Protein AF-A0A086J4I7-F1 (afdb_monomer)

pLDDT: mean 78.5, std 13.1, range [47.91, 95.31]

InterPro domains:
  IPR001623 DnaJ domain [PF00226] (4-51)
  IPR001623 DnaJ domain [PR00625] (5-23)
  IPR001623 DnaJ domain [PR00625] (23-38)
  IPR001623 DnaJ domain [PS50076] (3-70)
  IPR001623 DnaJ domain [SM00271] (2-59)
  IPR001623 DnaJ domain [cd06257] (3-54)
  IPR036869 Chaperone J-domain superfamily [G3DSA:1.10.287.110] (1-67)
  IPR036869 Chaperone J-domain superfamily [SSF46565] (3-53)
  IPR052276 Diphthamide biosynthesis and chaperone domain-containing protein [PTHR44240] (3-52)

Organism: Nematocida ausubeli (strain ATCC PRA-371 / ERTm2) (NCBI:txid1913371)

Radius of gyration: 20.78 Å; Cα contacts (8 Å, |Δi|>4): 144; chains: 1; bounding box: 40×38×52 Å

Secondary structure (DSSP, 8-state):
---HHHHTT--TT--HHHHHHHHHHHHHHH-HHHH-S-THHHHHHHHHHHHHHHHSTTS-S----TTSS-S-EEEGGGGGGPBPTTSPBPP-TTSSEEEE-TTT--EEEEE---

Sequence (114 aa):
MECPYVVLGVSKESSQKEIKRAYIQGVKKTHPDMTRHDTDAEFIRIKEAYAKILVTPHIQQTNVDWDSLPYLVVEISNAKDVKCRCGTIYTDTDQIGPVECMTCSHYIEIIPDA

Nearest PDB structures (foldseek):
  3ucs-assembly1_D  TM=8.810E-01  e=1.202E-02  Escherichia coli K-12
  3ucs-assembly1_C  TM=7.473E-01  e=8.688E-03  Escherichia coli K-12
  5vso-assembly1_A  TM=7.921E-01  e=1.369E-02  Saccharomyces cerevisiae S288C
  8gym-assembly1_j1  TM=9.084E-01  e=4.133E-02  Tetrahymena thermophila SB210
  2ej7-assembly1_A  TM=8.503E-01  e=5.359E-02  Homo sapiens

Structure (mmCIF, N/CA/C/O backbone):
data_AF-A0A086J4I7-F1
#
_entry.id   AF-A0A086J4I7-F1
#
loop_
_atom_site.group_PDB
_atom_site.id
_atom_site.type_symbol
_atom_site.label_atom_id
_atom_site.label_alt_id
_atom_site.label_comp_id
_atom_site.label_asym_id
_atom_site.label_entity_id
_atom_site.label_seq_id
_atom_site.pdbx_PDB_ins_code
_atom_site.Cartn_x
_atom_site.Cartn_y
_atom_site.Cartn_z
_atom_site.occupancy
_atom_site.B_iso_or_equiv
_atom_site.auth_seq_id
_atom_site.auth_comp_id
_atom_site.auth_asym_id
_atom_site.auth_atom_id
_atom_site.pdbx_PDB_model_num
ATOM 1 N N . MET A 1 1 ? -4.099 -12.227 -31.678 1.00 54.56 1 MET A N 1
ATOM 2 C CA . MET A 1 1 ? -4.072 -11.731 -30.286 1.00 54.56 1 MET A CA 1
ATOM 3 C C . MET A 1 1 ? -3.545 -12.864 -29.423 1.00 54.56 1 MET A C 1
ATOM 5 O O . MET A 1 1 ? -4.196 -13.896 -29.344 1.00 54.56 1 MET A O 1
ATOM 9 N N . GLU A 1 2 ? -2.328 -12.737 -28.902 1.00 69.56 2 GLU A N 1
ATOM 10 C CA . GLU A 1 2 ? -1.677 -13.793 -28.118 1.00 69.56 2 GLU A CA 1
ATOM 11 C C . GLU A 1 2 ? -2.290 -13.864 -26.710 1.00 69.56 2 GLU A C 1
ATOM 13 O O . GLU A 1 2 ? -2.589 -12.832 -26.105 1.00 69.56 2 GLU A O 1
ATOM 18 N N . CYS A 1 3 ? -2.543 -15.074 -26.202 1.00 78.69 3 CYS A N 1
ATOM 19 C CA . CYS A 1 3 ? -3.111 -15.257 -24.866 1.00 78.69 3 CYS A CA 1
ATOM 20 C C . CYS A 1 3 ? -2.044 -14.929 -23.804 1.00 78.69 3 CYS A C 1
ATOM 22 O O . CYS A 1 3 ? -1.018 -15.604 -23.775 1.00 78.69 3 CYS A O 1
ATOM 24 N N . PRO A 1 4 ? -2.274 -13.978 -22.880 1.00 81.25 4 PRO A N 1
ATOM 25 C CA . PRO A 1 4 ? -1.239 -13.531 -21.942 1.00 81.25 4 PRO A CA 1
ATOM 26 C C . PRO A 1 4 ? -0.801 -14.628 -20.953 1.00 81.25 4 PRO A C 1
ATOM 28 O O . PRO A 1 4 ? 0.348 -14.660 -20.525 1.00 81.25 4 PRO A O 1
ATOM 31 N N . TYR A 1 5 ? -1.683 -15.586 -20.654 1.00 82.50 5 TYR A N 1
ATOM 32 C CA . TYR A 1 5 ? -1.358 -16.784 -19.872 1.00 82.50 5 TYR A CA 1
ATOM 33 C C . TYR A 1 5 ? -0.308 -17.664 -20.566 1.00 82.50 5 TYR A C 1
ATOM 35 O O . TYR A 1 5 ? 0.597 -18.177 -19.916 1.00 82.50 5 TYR A O 1
ATOM 43 N N . VAL A 1 6 ? -0.373 -17.767 -21.898 1.00 84.62 6 VAL A N 1
ATOM 44 C CA . VAL A 1 6 ? 0.595 -18.528 -22.702 1.00 84.62 6 VAL A CA 1
ATOM 45 C C . VAL A 1 6 ? 1.954 -17.826 -22.710 1.00 84.62 6 VAL A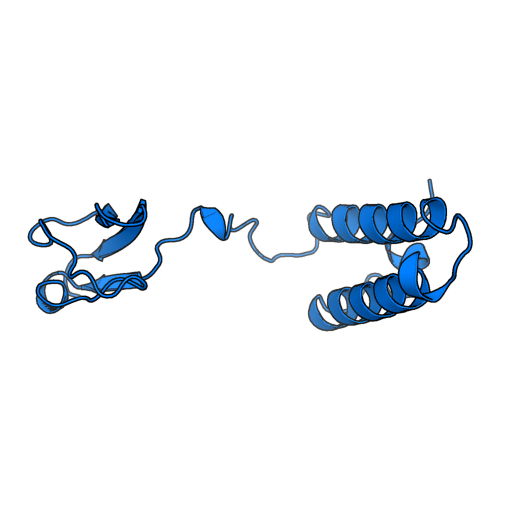 C 1
ATOM 47 O O . VAL A 1 6 ? 2.971 -18.495 -22.568 1.00 84.62 6 VAL A O 1
ATOM 50 N N . VAL A 1 7 ? 1.975 -16.489 -22.772 1.00 84.38 7 VAL A N 1
ATOM 51 C CA . VAL A 1 7 ? 3.213 -15.683 -22.697 1.00 84.38 7 VAL A CA 1
ATOM 52 C C . VAL A 1 7 ? 3.945 -15.888 -21.369 1.00 84.38 7 VAL A C 1
ATOM 54 O O . VAL A 1 7 ? 5.169 -15.955 -21.333 1.00 84.38 7 VAL A O 1
ATOM 57 N N . LEU A 1 8 ? 3.197 -16.018 -20.272 1.00 81.94 8 LEU A N 1
ATOM 58 C CA . LEU A 1 8 ? 3.748 -16.287 -18.942 1.00 81.94 8 LEU A CA 1
ATOM 59 C C . LEU A 1 8 ? 3.987 -17.778 -18.659 1.00 81.94 8 LEU A C 1
ATOM 61 O O . LEU A 1 8 ? 4.539 -18.107 -17.611 1.00 81.94 8 LEU A O 1
ATOM 65 N N . GLY A 1 9 ? 3.584 -18.676 -19.563 1.00 83.50 9 GLY A N 1
ATOM 66 C CA . GLY A 1 9 ? 3.707 -20.124 -19.379 1.00 83.50 9 GLY A CA 1
ATOM 67 C C . GLY A 1 9 ? 2.826 -20.684 -18.257 1.00 83.50 9 GLY A C 1
ATOM 68 O O . GLY A 1 9 ? 3.192 -21.672 -17.626 1.00 83.50 9 GLY A O 1
ATOM 69 N N . VAL A 1 10 ? 1.688 -20.045 -17.981 1.00 84.00 10 VAL A N 1
ATOM 70 C CA . VAL A 1 10 ? 0.750 -20.419 -16.911 1.00 84.00 10 VAL A CA 1
ATOM 71 C C . VAL A 1 10 ? -0.610 -20.819 -17.479 1.00 84.00 10 VAL A C 1
ATOM 73 O O . VAL A 1 10 ? -0.977 -20.436 -18.591 1.00 84.00 10 VAL A O 1
ATOM 76 N N . SER A 1 11 ? -1.380 -21.595 -16.713 1.00 82.00 11 SER A N 1
ATOM 77 C CA . SER A 1 11 ? -2.763 -21.911 -17.079 1.00 82.00 11 SER A CA 1
ATOM 78 C C . SER A 1 11 ? -3.680 -20.727 -16.765 1.00 82.00 11 SER A C 1
ATOM 80 O O . SER A 1 11 ? -3.393 -19.910 -15.890 1.00 82.00 11 SER A O 1
ATOM 82 N N . LYS A 1 12 ? -4.830 -20.656 -17.442 1.00 77.06 12 LYS A N 1
ATOM 83 C CA . LYS A 1 12 ? -5.911 -19.713 -17.095 1.00 77.06 12 LYS A CA 1
ATOM 84 C C . LYS A 1 12 ? -6.488 -19.971 -15.699 1.00 77.06 12 LYS A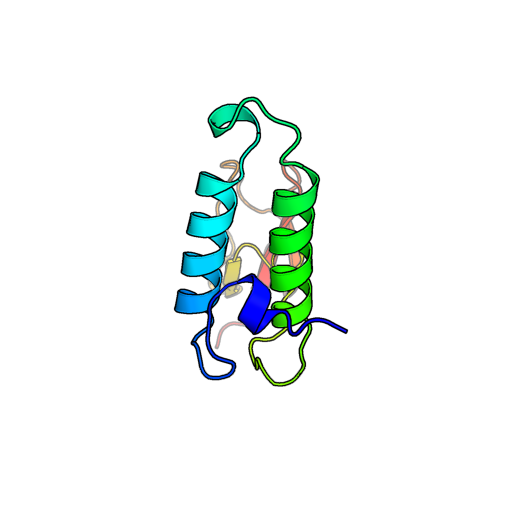 C 1
ATOM 86 O O . LYS A 1 12 ? -7.069 -19.071 -15.110 1.00 77.06 12 LYS A O 1
ATOM 91 N N . GLU A 1 13 ? -6.316 -21.188 -15.192 1.00 76.50 13 GLU A N 1
ATOM 92 C CA . GLU A 1 13 ? -6.760 -21.624 -13.863 1.00 76.50 13 GLU A CA 1
ATOM 93 C C . GLU A 1 13 ? -5.678 -21.435 -12.788 1.00 76.50 13 GLU A C 1
ATOM 95 O O . GLU A 1 13 ? -5.913 -21.723 -11.616 1.00 76.50 13 GLU A O 1
ATOM 100 N N . SER A 1 14 ? -4.478 -20.975 -13.167 1.00 75.81 14 SER A N 1
ATOM 101 C CA . SER A 1 14 ? -3.388 -20.758 -12.219 1.00 75.81 14 SER A CA 1
ATOM 102 C C . SER A 1 14 ? -3.743 -19.666 -11.212 1.00 75.81 14 SER A C 1
ATOM 104 O O . SER A 1 14 ? -4.304 -18.623 -11.547 1.00 75.81 14 SER A O 1
ATOM 106 N N . SER A 1 15 ? -3.368 -19.891 -9.957 1.00 75.31 15 SER A N 1
ATOM 107 C CA . SER A 1 15 ? -3.590 -18.931 -8.880 1.00 75.31 15 SER A CA 1
ATOM 108 C C . SER A 1 15 ? -2.727 -17.677 -9.059 1.00 75.31 15 SER A C 1
ATOM 110 O O . SER A 1 15 ? -1.645 -17.715 -9.650 1.00 75.31 15 SER A O 1
ATOM 112 N N . GLN A 1 16 ? -3.134 -16.550 -8.470 1.00 74.06 16 GLN A N 1
ATOM 113 C CA . GLN A 1 16 ? -2.341 -15.315 -8.536 1.00 74.06 16 GLN A CA 1
ATOM 114 C C . GLN A 1 16 ? -0.905 -15.477 -8.019 1.00 74.06 16 GLN A C 1
ATOM 116 O O . GLN A 1 16 ? 0.026 -14.876 -8.556 1.00 74.06 16 GLN A O 1
ATOM 121 N N . LYS A 1 17 ? -0.706 -16.304 -6.982 1.00 73.69 17 LYS A N 1
ATOM 122 C CA . LYS A 1 17 ? 0.633 -16.623 -6.467 1.00 73.69 17 LYS A CA 1
ATOM 123 C C . LYS A 1 17 ? 1.483 -17.312 -7.533 1.00 73.69 17 LYS A C 1
ATOM 125 O O . LYS A 1 17 ? 2.663 -16.994 -7.648 1.00 73.69 17 LYS A O 1
ATOM 130 N N . GLU A 1 18 ? 0.911 -18.226 -8.308 1.00 76.44 18 GLU A N 1
ATOM 131 C CA . GLU A 1 18 ? 1.612 -18.921 -9.392 1.00 76.44 18 GLU A CA 1
ATOM 132 C C . GLU A 1 18 ? 1.904 -17.986 -10.564 1.00 76.44 18 GLU A C 1
ATOM 134 O O . GLU A 1 18 ? 3.039 -17.948 -11.033 1.00 76.44 18 GLU A O 1
ATOM 139 N N . ILE A 1 19 ? 0.937 -17.150 -10.953 1.00 81.25 19 ILE A N 1
ATOM 140 C CA . ILE A 1 19 ? 1.106 -16.138 -12.006 1.00 81.25 19 ILE A CA 1
ATOM 141 C C . ILE A 1 19 ? 2.228 -15.155 -11.630 1.00 81.25 19 ILE A C 1
ATOM 143 O O . ILE A 1 19 ? 3.128 -14.896 -12.430 1.00 81.25 19 ILE A O 1
ATOM 147 N N . LYS A 1 20 ? 2.246 -14.661 -10.383 1.00 80.12 20 LYS A N 1
ATOM 148 C CA . LYS A 1 20 ? 3.300 -13.766 -9.874 1.00 80.12 20 LYS A CA 1
ATOM 149 C C . LYS A 1 20 ? 4.670 -14.447 -9.843 1.00 80.12 20 LYS A C 1
ATOM 151 O O . LYS A 1 20 ? 5.676 -13.822 -10.173 1.00 80.12 20 LYS A O 1
ATOM 156 N N . ARG A 1 21 ? 4.734 -15.727 -9.460 1.00 80.75 21 ARG A N 1
ATOM 157 C CA . ARG A 1 21 ? 5.990 -16.499 -9.462 1.00 80.75 21 ARG A CA 1
ATOM 158 C C . ARG A 1 21 ? 6.528 -16.691 -10.878 1.00 80.75 21 ARG A C 1
ATOM 160 O O . ARG A 1 21 ? 7.718 -16.464 -11.086 1.00 80.75 21 ARG A O 1
ATOM 167 N N . ALA A 1 22 ? 5.668 -17.047 -11.830 1.00 82.38 22 ALA A N 1
ATOM 168 C CA . ALA A 1 22 ? 6.033 -17.198 -13.235 1.00 82.38 22 ALA A CA 1
ATOM 169 C C . ALA A 1 22 ? 6.533 -15.875 -13.835 1.00 82.38 22 ALA A C 1
ATOM 171 O O . ALA A 1 22 ? 7.587 -15.851 -14.466 1.00 82.38 22 ALA A O 1
ATOM 172 N N . TYR A 1 23 ? 5.862 -14.759 -13.534 1.00 83.00 23 TYR A N 1
ATOM 173 C CA . TYR A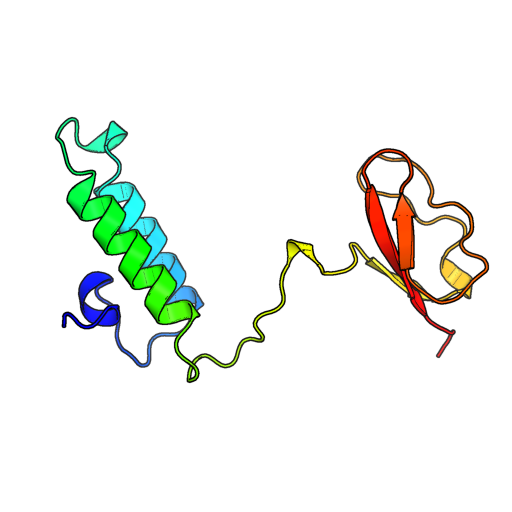 1 23 ? 6.304 -13.419 -13.928 1.00 83.00 23 TYR A CA 1
ATOM 174 C C . TYR A 1 23 ? 7.704 -13.081 -13.394 1.00 83.00 23 TYR A C 1
ATOM 176 O O . TYR A 1 23 ? 8.580 -12.699 -14.165 1.00 83.00 23 TYR A O 1
ATOM 184 N N . ILE A 1 24 ? 7.957 -13.281 -12.094 1.00 80.12 24 ILE A N 1
ATOM 185 C CA . ILE A 1 24 ? 9.271 -13.003 -11.485 1.00 80.12 24 ILE A CA 1
ATOM 186 C C . ILE A 1 24 ? 10.371 -13.861 -12.126 1.00 80.12 24 ILE A C 1
ATOM 188 O O . ILE A 1 24 ? 11.480 -13.379 -12.353 1.00 80.12 24 ILE A O 1
ATOM 192 N N . GLN A 1 25 ? 10.086 -15.133 -12.411 1.00 81.62 25 GLN A N 1
ATOM 193 C CA . GLN A 1 25 ? 11.039 -16.023 -13.074 1.00 81.62 25 GLN A CA 1
ATOM 194 C C . GLN A 1 25 ? 11.287 -15.624 -14.531 1.00 81.62 25 GLN A C 1
ATOM 196 O O . GLN A 1 25 ? 12.434 -15.675 -14.969 1.00 81.62 25 GLN A O 1
ATOM 201 N N . GLY A 1 26 ? 10.247 -15.208 -15.257 1.00 79.25 26 GLY A N 1
ATOM 202 C CA . GLY A 1 26 ? 10.348 -14.698 -16.622 1.00 79.25 26 GLY A CA 1
ATOM 203 C C . GLY A 1 26 ? 11.210 -13.442 -16.682 1.00 79.25 26 GLY A C 1
ATOM 204 O O . GLY A 1 26 ? 12.225 -13.436 -17.367 1.00 79.25 26 GLY A O 1
ATOM 205 N N . VAL A 1 27 ? 10.893 -12.443 -15.854 1.00 77.88 27 VAL A N 1
ATOM 206 C CA . VAL A 1 27 ? 11.659 -11.192 -15.748 1.00 77.88 27 VAL A CA 1
ATOM 207 C C . VAL A 1 27 ? 13.123 -11.448 -15.425 1.00 77.88 27 VAL A C 1
ATOM 209 O O . VAL A 1 27 ? 13.988 -10.876 -16.072 1.00 77.88 27 VAL A O 1
ATOM 212 N N . LYS A 1 28 ? 13.425 -12.323 -14.460 1.00 74.75 28 LYS A N 1
ATOM 213 C CA . LYS A 1 28 ? 14.819 -12.654 -14.128 1.00 74.75 28 LYS A CA 1
ATOM 214 C C . LYS A 1 28 ? 15.561 -13.277 -15.309 1.00 74.75 28 LYS A C 1
ATOM 216 O O . LYS A 1 28 ? 16.740 -13.020 -15.474 1.00 74.75 28 LYS A O 1
ATOM 221 N N . LYS A 1 29 ? 14.898 -14.091 -16.129 1.00 72.38 29 LYS A N 1
ATOM 222 C CA . LYS A 1 29 ? 15.528 -14.730 -17.293 1.00 72.38 29 LYS A CA 1
ATOM 223 C C . LYS A 1 29 ? 15.718 -13.774 -18.468 1.00 72.38 29 LYS A C 1
ATOM 225 O O . LYS A 1 29 ? 16.661 -13.958 -19.224 1.00 72.38 29 LYS A O 1
ATOM 230 N N . THR A 1 30 ? 14.842 -12.784 -18.614 1.00 69.00 30 THR A N 1
ATOM 231 C CA . THR A 1 30 ? 14.850 -11.840 -19.742 1.00 69.00 30 THR A CA 1
ATOM 232 C C . THR A 1 30 ? 15.425 -10.469 -19.389 1.00 69.00 30 THR A C 1
ATOM 234 O O . THR A 1 30 ? 15.393 -9.569 -20.227 1.00 69.00 30 THR A O 1
ATOM 237 N N . HIS A 1 31 ? 15.895 -10.266 -18.153 1.00 65.56 31 HIS A N 1
ATOM 238 C CA . HIS A 1 31 ? 16.417 -8.976 -17.716 1.00 65.56 31 HIS A CA 1
ATOM 239 C C . HIS A 1 31 ? 17.679 -8.632 -18.523 1.00 65.56 31 HIS A C 1
ATOM 241 O O . HIS A 1 31 ? 18.608 -9.444 -18.535 1.00 65.56 31 HIS A O 1
ATOM 247 N N . PRO A 1 32 ? 17.759 -7.439 -19.141 1.00 63.03 32 PRO A N 1
ATOM 248 C CA . PRO A 1 32 ? 18.856 -7.081 -20.046 1.00 63.03 32 PRO A CA 1
ATOM 249 C C . PRO A 1 32 ? 20.240 -7.132 -19.371 1.00 63.03 32 PRO A C 1
ATOM 251 O O . PRO A 1 32 ? 21.236 -7.459 -20.014 1.00 63.03 32 PRO A O 1
ATOM 254 N N . ASP A 1 33 ? 20.298 -6.915 -18.052 1.00 65.56 33 ASP A N 1
ATOM 255 C CA . ASP A 1 33 ? 21.523 -7.047 -17.239 1.00 65.56 33 ASP A CA 1
ATOM 256 C C . ASP A 1 33 ? 22.051 -8.495 -17.151 1.00 65.56 33 ASP A C 1
ATOM 258 O O . ASP A 1 33 ? 23.246 -8.727 -16.985 1.00 65.56 33 ASP A O 1
ATOM 262 N N . MET A 1 34 ? 21.172 -9.494 -17.296 1.00 59.72 34 MET A N 1
ATOM 263 C CA . MET A 1 34 ? 21.547 -10.913 -17.285 1.00 59.72 34 MET A CA 1
ATOM 264 C C . MET A 1 34 ? 21.829 -11.461 -18.688 1.00 59.72 34 MET A C 1
ATOM 266 O O . MET A 1 34 ? 22.620 -12.396 -18.815 1.00 59.72 34 MET A O 1
ATOM 270 N N . THR A 1 35 ? 21.226 -10.897 -19.736 1.00 58.16 35 THR A N 1
ATOM 271 C CA . THR A 1 35 ? 21.310 -11.435 -21.104 1.00 58.16 35 THR A CA 1
ATOM 272 C C . THR A 1 35 ? 22.231 -10.664 -22.049 1.00 58.16 35 THR A C 1
ATOM 274 O O . THR A 1 35 ? 22.593 -11.237 -23.069 1.00 58.16 35 THR A O 1
ATOM 277 N N . ARG A 1 36 ? 22.675 -9.430 -21.740 1.00 58.53 36 ARG A N 1
ATOM 278 C CA . ARG A 1 36 ? 23.595 -8.610 -22.581 1.00 58.53 36 ARG A CA 1
ATOM 279 C C . ARG A 1 36 ? 23.205 -8.497 -24.072 1.00 58.53 36 ARG A C 1
ATOM 281 O O . ARG A 1 36 ? 24.034 -8.153 -24.910 1.00 58.53 36 ARG A O 1
ATOM 288 N N . HIS A 1 37 ? 21.949 -8.774 -24.395 1.00 56.72 37 HIS A N 1
ATOM 289 C CA . HIS A 1 37 ? 21.334 -8.678 -25.715 1.00 56.72 37 HIS A CA 1
ATOM 290 C C . HIS A 1 37 ? 20.073 -7.811 -25.579 1.00 56.72 37 HIS A C 1
ATOM 292 O O . HIS A 1 37 ? 19.535 -7.727 -24.476 1.00 56.72 37 HIS A O 1
ATOM 298 N N . ASP A 1 38 ? 19.596 -7.207 -26.676 1.00 54.94 38 ASP A N 1
ATOM 299 C CA . ASP A 1 38 ? 18.339 -6.432 -26.765 1.00 54.94 38 ASP A CA 1
ATOM 300 C C . ASP A 1 38 ? 17.095 -7.323 -26.517 1.00 54.94 38 ASP A C 1
ATOM 302 O O . ASP A 1 38 ? 16.239 -7.530 -27.379 1.00 54.94 38 ASP A O 1
ATOM 306 N N . THR A 1 39 ? 16.989 -7.913 -25.326 1.00 57.72 39 THR A N 1
ATOM 307 C CA . THR A 1 39 ? 15.832 -8.693 -24.868 1.00 57.72 39 THR A CA 1
ATOM 308 C C . THR A 1 39 ? 14.770 -7.810 -24.218 1.00 57.72 39 THR A C 1
ATOM 310 O O . THR A 1 39 ? 13.816 -8.326 -23.632 1.00 57.72 39 THR A O 1
ATOM 313 N N . ASP A 1 40 ? 14.867 -6.486 -24.369 1.00 65.38 40 ASP A N 1
ATOM 314 C CA . ASP A 1 40 ? 13.835 -5.526 -23.976 1.00 65.38 40 ASP A CA 1
ATOM 315 C C . ASP A 1 40 ? 12.472 -5.901 -24.558 1.00 65.38 40 ASP A C 1
ATOM 317 O O . ASP A 1 40 ? 11.464 -5.869 -23.856 1.00 65.38 40 ASP A O 1
ATOM 321 N N . ALA A 1 41 ? 12.434 -6.374 -25.806 1.00 73.44 41 ALA A N 1
ATOM 322 C CA . ALA A 1 41 ? 11.197 -6.810 -26.447 1.00 73.44 41 ALA A CA 1
ATOM 323 C C . ALA A 1 41 ? 10.555 -8.038 -25.772 1.00 73.44 41 ALA A C 1
ATOM 325 O O . ALA A 1 41 ? 9.335 -8.192 -25.807 1.00 73.44 41 ALA A O 1
ATOM 326 N N . GLU A 1 42 ? 11.338 -8.943 -25.178 1.00 72.31 42 GLU A N 1
ATOM 327 C CA . GLU A 1 42 ? 10.800 -10.084 -24.419 1.00 72.31 42 GLU A CA 1
ATOM 328 C C . GLU A 1 42 ? 10.384 -9.679 -23.009 1.00 72.31 42 GLU A C 1
ATOM 330 O O . GLU A 1 42 ? 9.315 -10.072 -22.541 1.00 72.31 42 GLU A O 1
ATOM 335 N N . PHE A 1 43 ? 11.177 -8.825 -22.364 1.00 75.44 43 PHE A N 1
ATOM 336 C CA . PHE A 1 43 ? 10.841 -8.265 -21.063 1.00 75.44 43 PHE A CA 1
ATOM 337 C C . PHE A 1 43 ? 9.530 -7.464 -21.106 1.00 75.44 43 PHE A C 1
ATOM 339 O O . PHE A 1 43 ? 8.644 -7.674 -20.273 1.00 75.44 43 PHE A O 1
ATOM 346 N N . ILE A 1 44 ? 9.368 -6.601 -22.114 1.00 78.81 44 ILE A N 1
ATOM 347 C CA . ILE A 1 44 ? 8.143 -5.826 -22.344 1.00 78.81 44 ILE A CA 1
ATOM 348 C C . ILE A 1 44 ? 6.961 -6.772 -22.582 1.00 78.81 44 ILE A C 1
ATOM 350 O O . ILE A 1 44 ? 5.928 -6.611 -21.935 1.00 78.81 44 ILE A O 1
ATOM 354 N N . ARG A 1 45 ? 7.120 -7.816 -23.409 1.00 82.50 45 ARG A N 1
ATOM 355 C CA . ARG A 1 45 ? 6.060 -8.810 -23.663 1.00 82.50 45 ARG A CA 1
ATOM 356 C C . ARG A 1 45 ? 5.594 -9.527 -22.393 1.00 82.50 45 ARG A C 1
ATOM 358 O O . ARG A 1 45 ? 4.390 -9.639 -22.161 1.00 82.50 45 ARG A O 1
ATOM 365 N N . ILE A 1 46 ? 6.520 -9.971 -21.542 1.00 82.81 46 ILE A N 1
ATOM 366 C CA . ILE A 1 46 ? 6.201 -10.632 -20.263 1.00 82.81 46 ILE A CA 1
ATOM 367 C C . ILE A 1 46 ? 5.478 -9.667 -19.312 1.00 82.81 46 ILE A C 1
ATOM 369 O O . ILE A 1 46 ? 4.501 -10.045 -18.657 1.00 82.81 46 ILE A O 1
ATOM 373 N N . LYS A 1 47 ? 5.923 -8.406 -19.258 1.00 81.25 47 LYS A N 1
ATOM 374 C CA . LYS A 1 47 ? 5.307 -7.353 -18.442 1.00 81.25 47 LYS A CA 1
ATOM 375 C C . LYS A 1 47 ? 3.886 -7.025 -18.900 1.00 81.25 47 LYS A C 1
ATOM 377 O O . LYS A 1 47 ? 2.977 -6.965 -18.073 1.00 81.25 47 LYS A O 1
ATOM 382 N N . GLU A 1 48 ? 3.676 -6.859 -20.203 1.00 82.12 48 GLU A N 1
ATOM 383 C CA . GLU A 1 48 ? 2.357 -6.597 -20.787 1.00 82.12 48 GLU A CA 1
ATOM 384 C C . GLU A 1 48 ? 1.386 -7.762 -20.573 1.00 82.12 48 GLU A C 1
ATOM 386 O O . GLU A 1 48 ? 0.208 -7.546 -20.279 1.00 82.12 48 GLU A O 1
ATOM 391 N N . ALA A 1 49 ? 1.869 -9.001 -20.686 1.00 84.19 49 ALA A N 1
ATOM 392 C CA . ALA A 1 49 ? 1.065 -10.184 -20.418 1.00 84.19 49 ALA A CA 1
ATOM 393 C C . ALA A 1 49 ? 0.608 -10.244 -18.954 1.00 84.19 49 ALA A C 1
ATOM 395 O O . ALA A 1 49 ? -0.577 -10.452 -18.693 1.00 84.19 49 ALA A O 1
ATOM 396 N N . TYR A 1 50 ? 1.512 -9.990 -18.004 1.00 82.62 50 TYR A N 1
ATOM 397 C CA . TYR A 1 50 ? 1.174 -9.942 -16.581 1.00 82.62 50 TYR A CA 1
ATOM 398 C C . TYR A 1 50 ? 0.132 -8.860 -16.282 1.00 82.62 50 TYR A C 1
ATOM 400 O O . TYR A 1 50 ? -0.878 -9.147 -15.641 1.00 82.62 50 TYR A O 1
ATOM 408 N N . ALA A 1 51 ? 0.311 -7.653 -16.826 1.00 80.81 51 ALA A N 1
ATOM 409 C CA . ALA A 1 51 ? -0.649 -6.563 -16.668 1.00 80.81 51 ALA A CA 1
ATOM 410 C C . ALA A 1 51 ? -2.045 -6.931 -17.206 1.00 80.81 51 ALA A C 1
ATOM 412 O O . ALA A 1 51 ? -3.045 -6.722 -16.523 1.00 80.81 51 ALA A O 1
ATOM 413 N N . LYS A 1 52 ? -2.133 -7.553 -18.390 1.00 81.50 52 LYS A N 1
ATOM 414 C CA . LYS A 1 52 ? -3.417 -7.996 -18.964 1.00 81.50 52 LYS A CA 1
ATOM 415 C C . LYS A 1 52 ? -4.115 -9.066 -18.120 1.00 81.50 52 LYS A C 1
ATOM 417 O O . LYS A 1 52 ? -5.342 -9.061 -18.043 1.00 81.50 52 LYS A O 1
ATOM 422 N N . ILE A 1 53 ? -3.364 -9.971 -17.487 1.00 79.06 53 ILE A N 1
ATOM 423 C CA . ILE A 1 53 ? -3.940 -10.987 -16.593 1.00 79.06 53 ILE A CA 1
ATOM 424 C C . ILE A 1 53 ? -4.544 -10.329 -15.350 1.00 79.06 53 ILE A C 1
ATOM 426 O O . ILE A 1 53 ? -5.672 -10.657 -14.997 1.00 79.06 53 ILE A O 1
ATOM 430 N N . LEU A 1 54 ? -3.851 -9.361 -14.740 1.00 72.00 54 LEU A N 1
ATOM 431 C CA . LEU A 1 54 ? -4.355 -8.642 -13.562 1.00 72.00 54 LEU A CA 1
ATOM 432 C C . LEU A 1 54 ? -5.631 -7.835 -13.845 1.00 72.00 54 LEU A C 1
ATOM 434 O O . LEU A 1 54 ? -6.485 -7.729 -12.976 1.00 72.00 54 LEU A O 1
ATOM 438 N N . VAL A 1 55 ? -5.778 -7.296 -15.059 1.00 66.62 55 VAL A N 1
ATOM 439 C CA . VAL A 1 55 ? -6.951 -6.500 -15.469 1.00 66.62 55 VAL A CA 1
ATOM 440 C C . VAL A 1 55 ? -8.124 -7.387 -15.934 1.00 66.62 55 VAL A C 1
ATOM 442 O O . VAL A 1 55 ? -9.232 -6.898 -16.148 1.00 66.62 55 VAL A O 1
ATOM 445 N N . THR A 1 56 ? -7.927 -8.704 -16.090 1.00 61.69 56 THR A N 1
ATOM 446 C CA . THR A 1 56 ? -8.997 -9.609 -16.541 1.00 61.69 56 THR A CA 1
ATOM 447 C C . THR A 1 56 ? -10.039 -9.817 -15.424 1.00 61.69 56 THR A C 1
ATOM 449 O O . THR A 1 56 ? -9.689 -10.328 -14.359 1.00 61.69 56 THR A O 1
ATOM 452 N N . PRO A 1 57 ? -11.336 -9.536 -15.665 1.00 53.91 57 PRO A N 1
ATOM 453 C CA . PRO A 1 57 ? -12.384 -9.472 -14.633 1.00 53.91 57 PRO A CA 1
ATOM 454 C C . PRO A 1 57 ? -12.741 -10.804 -13.940 1.00 53.91 57 PRO A C 1
ATOM 456 O O . PRO A 1 57 ? -13.584 -10.819 -13.047 1.00 53.91 57 PRO A O 1
ATOM 459 N N . HIS A 1 58 ? -12.112 -11.923 -14.315 1.00 48.06 58 HIS A N 1
ATOM 460 C CA . HIS A 1 58 ? -12.284 -13.218 -13.640 1.00 48.06 58 HIS A CA 1
ATOM 461 C C . HIS A 1 58 ? -11.333 -13.435 -12.461 1.00 48.06 58 HIS A C 1
ATOM 463 O O . HIS A 1 58 ? -11.532 -14.366 -11.682 1.00 48.06 58 HIS A O 1
ATOM 469 N N . ILE A 1 59 ? -10.327 -12.578 -12.289 1.00 50.06 59 ILE A N 1
ATOM 470 C CA . ILE A 1 59 ? -9.490 -12.601 -11.098 1.00 50.06 59 ILE A CA 1
ATOM 471 C C . ILE A 1 59 ? -10.113 -11.636 -10.090 1.00 50.06 59 ILE A C 1
ATOM 473 O O . ILE A 1 59 ? -9.782 -10.457 -10.038 1.00 50.06 59 ILE A O 1
ATOM 477 N N . GLN A 1 60 ? -11.045 -12.145 -9.283 1.00 53.22 60 GLN A N 1
ATOM 478 C CA . GLN A 1 60 ? -11.556 -11.451 -8.102 1.00 53.22 60 GLN A CA 1
ATOM 479 C C . GLN A 1 60 ? -10.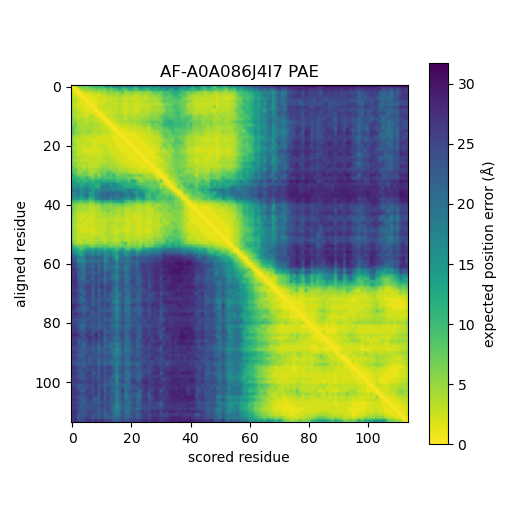461 -11.349 -7.029 1.00 53.22 60 GLN A C 1
ATOM 481 O O . GLN A 1 60 ? -10.477 -12.048 -6.020 1.00 53.22 60 GLN A O 1
ATOM 486 N N . GLN A 1 61 ? -9.504 -10.450 -7.223 1.00 49.66 61 GLN A N 1
ATOM 487 C CA . GLN A 1 61 ? -9.061 -9.630 -6.108 1.00 49.66 61 GLN A CA 1
ATOM 488 C C . GLN A 1 61 ? -9.295 -8.203 -6.534 1.00 49.66 61 GLN A C 1
ATOM 490 O O . GLN A 1 61 ? -8.857 -7.780 -7.599 1.00 49.66 61 GLN A O 1
ATOM 495 N N . THR A 1 62 ? -10.090 -7.536 -5.710 1.00 47.91 62 THR A N 1
ATOM 496 C CA . THR A 1 62 ? -10.367 -6.113 -5.731 1.00 47.91 62 THR A CA 1
ATOM 497 C C . THR A 1 62 ? -9.192 -5.353 -6.324 1.00 47.91 62 THR A C 1
ATOM 499 O O . THR A 1 62 ? -8.048 -5.554 -5.915 1.00 47.91 62 THR A O 1
ATOM 502 N N . ASN A 1 63 ? -9.478 -4.479 -7.281 1.00 50.19 63 ASN A N 1
ATOM 503 C CA . ASN A 1 63 ? -8.566 -3.433 -7.716 1.00 50.19 63 ASN A CA 1
ATOM 504 C C . ASN A 1 63 ? -8.412 -2.449 -6.535 1.00 50.19 63 ASN A C 1
ATOM 506 O O . ASN A 1 63 ? -8.894 -1.324 -6.583 1.00 50.19 63 ASN A O 1
ATOM 510 N N . VAL A 1 64 ? -7.887 -2.935 -5.404 1.00 48.72 64 VAL A N 1
ATOM 511 C CA . VAL A 1 64 ? -7.464 -2.114 -4.282 1.00 48.72 64 VAL A CA 1
ATOM 512 C C . VAL A 1 64 ? -6.214 -1.445 -4.788 1.00 48.72 64 VAL A C 1
ATOM 514 O O . VAL A 1 64 ? -5.177 -2.082 -4.976 1.00 48.72 64 VAL A O 1
ATOM 517 N N . ASP A 1 65 ? -6.368 -0.171 -5.100 1.00 60.28 65 ASP A N 1
ATOM 518 C CA .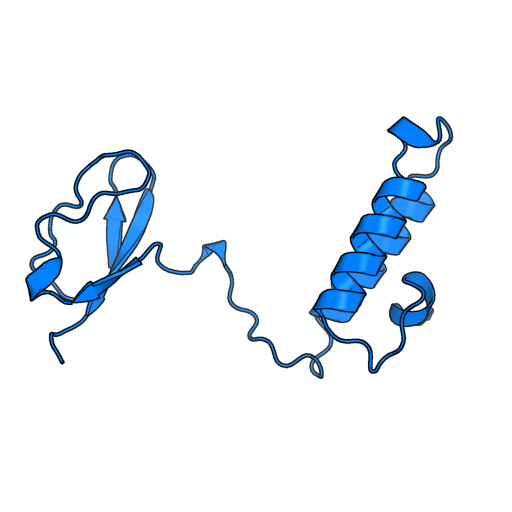 ASP A 1 65 ? -5.242 0.718 -5.228 1.00 60.28 65 ASP A CA 1
ATOM 519 C C . ASP A 1 65 ? -4.510 0.708 -3.881 1.00 60.28 65 ASP A C 1
ATOM 521 O O . ASP A 1 65 ? -4.940 1.332 -2.913 1.00 60.28 65 ASP A O 1
ATOM 525 N N . TRP A 1 66 ? -3.456 -0.106 -3.803 1.00 52.09 66 TRP A N 1
ATOM 526 C CA . TRP A 1 66 ? -2.649 -0.280 -2.601 1.00 52.09 66 TRP A CA 1
ATOM 527 C C . TRP A 1 66 ? -1.986 1.030 -2.170 1.00 52.09 66 TRP A C 1
ATOM 529 O O . TRP A 1 66 ? -1.682 1.167 -0.988 1.00 52.09 66 TRP A O 1
ATOM 539 N N . ASP A 1 67 ? -1.808 1.980 -3.095 1.00 60.06 67 ASP A N 1
ATOM 540 C CA . ASP A 1 67 ? -1.291 3.317 -2.798 1.00 60.06 67 ASP A CA 1
ATOM 541 C C . ASP A 1 67 ? -2.379 4.232 -2.205 1.00 60.06 67 ASP A C 1
ATOM 543 O O . ASP A 1 67 ? -2.059 5.214 -1.539 1.00 60.06 67 ASP A O 1
ATOM 547 N N . SER A 1 68 ? -3.657 3.880 -2.377 1.00 68.81 68 SER A N 1
ATOM 548 C CA . SER A 1 68 ? -4.805 4.586 -1.795 1.00 68.81 68 SER A CA 1
ATOM 549 C C . SER A 1 68 ? -5.344 3.938 -0.520 1.00 68.81 68 SER A C 1
ATOM 551 O O . SER A 1 68 ? -6.331 4.430 0.018 1.00 68.81 68 SER A O 1
ATOM 553 N N . LEU A 1 69 ? -4.755 2.850 -0.014 1.00 72.06 69 LEU A N 1
ATOM 554 C CA . LEU A 1 69 ? -5.192 2.248 1.250 1.00 72.06 69 LEU A CA 1
ATOM 555 C C . LEU A 1 69 ? -4.590 2.988 2.453 1.00 72.06 69 LEU A C 1
ATOM 557 O O . LEU A 1 69 ? -3.424 3.389 2.401 1.00 72.06 69 LEU A O 1
ATOM 561 N N . PRO A 1 70 ? -5.343 3.130 3.559 1.00 83.00 70 PRO A N 1
ATOM 562 C CA . PRO A 1 70 ? -4.790 3.689 4.780 1.00 83.00 70 PRO A CA 1
ATOM 563 C C . PRO A 1 70 ? -3.643 2.805 5.267 1.00 83.00 70 PRO A C 1
ATOM 565 O O . PRO A 1 70 ? -3.710 1.575 5.225 1.00 83.00 70 PRO A O 1
ATOM 568 N N . TYR A 1 71 ? -2.593 3.439 5.778 1.00 82.00 71 TYR A N 1
ATOM 569 C CA . TYR A 1 71 ? -1.452 2.759 6.383 1.00 82.00 71 TYR A CA 1
ATOM 570 C C . TYR A 1 71 ? -1.879 1.873 7.564 1.00 82.00 71 TYR A C 1
ATOM 572 O O . TYR A 1 71 ? -1.320 0.796 7.774 1.00 82.00 71 TYR A O 1
ATOM 580 N N . LEU A 1 72 ? -2.876 2.327 8.326 1.00 87.25 72 LEU A N 1
ATOM 581 C CA . LEU A 1 72 ? -3.468 1.609 9.446 1.00 87.25 72 LEU A CA 1
ATOM 582 C C . LEU A 1 72 ? -4.929 2.038 9.618 1.00 87.25 72 LEU A C 1
ATOM 584 O O . LEU A 1 72 ? -5.259 3.194 9.365 1.00 87.25 72 LEU A O 1
ATOM 588 N N . VAL A 1 73 ? -5.779 1.123 10.082 1.00 91.00 73 VAL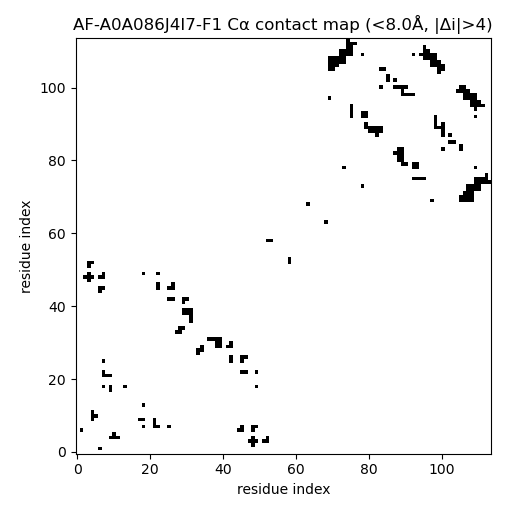 A N 1
ATOM 589 C CA . VAL A 1 73 ? -7.139 1.426 10.550 1.00 91.00 73 VAL A CA 1
ATOM 590 C C . VAL A 1 73 ? -7.144 1.295 12.071 1.00 91.00 73 VAL A C 1
ATOM 592 O O . VAL A 1 73 ? -6.692 0.268 12.582 1.00 91.00 73 VAL A O 1
ATOM 595 N N . VAL A 1 74 ? -7.595 2.324 12.790 1.00 92.12 74 VAL A N 1
ATOM 596 C CA . VAL A 1 74 ? -7.501 2.392 14.258 1.00 92.12 74 VAL A CA 1
ATOM 597 C C . VAL A 1 74 ? -8.813 2.880 14.859 1.00 92.12 74 VAL A C 1
ATOM 599 O O . VAL A 1 74 ? -9.415 3.824 14.363 1.00 92.12 74 VAL A O 1
ATOM 602 N N . GLU A 1 75 ? -9.242 2.253 15.948 1.00 93.94 75 GLU A N 1
ATOM 603 C CA . GLU A 1 75 ? -10.349 2.741 16.774 1.00 93.94 75 GLU A CA 1
ATOM 604 C C . GLU A 1 75 ? -9.984 4.065 17.459 1.00 93.94 75 GLU A C 1
ATOM 606 O O . GLU A 1 75 ? -8.843 4.259 17.895 1.00 93.94 75 GLU A O 1
ATOM 611 N N . ILE A 1 76 ? -10.948 4.976 17.572 1.00 93.62 76 ILE A N 1
ATOM 612 C CA . ILE A 1 76 ? -10.732 6.313 18.135 1.00 93.62 76 ILE A CA 1
ATOM 613 C C . ILE A 1 76 ? -10.162 6.269 19.562 1.00 93.62 76 ILE A C 1
ATOM 615 O O . ILE A 1 76 ? -9.307 7.092 19.897 1.00 93.62 76 ILE A O 1
ATOM 619 N N . SER A 1 77 ? -10.523 5.272 20.381 1.00 91.94 77 SER A N 1
ATOM 620 C CA . SER A 1 77 ? -9.951 5.103 21.724 1.00 91.94 77 SER A CA 1
ATOM 621 C C . SER A 1 77 ? -8.437 4.862 21.719 1.00 91.94 77 SER A C 1
ATOM 623 O O . SER A 1 77 ? -7.753 5.187 22.689 1.00 91.94 77 SER A O 1
ATOM 625 N N . ASN A 1 78 ? -7.908 4.303 20.628 1.00 91.50 78 ASN A N 1
ATOM 626 C CA . ASN A 1 78 ? -6.525 3.843 20.500 1.00 91.50 78 ASN A CA 1
ATOM 627 C C . ASN A 1 78 ? -5.664 4.773 19.629 1.00 91.50 78 ASN A C 1
ATOM 629 O O . ASN A 1 78 ? -4.471 4.522 19.450 1.00 91.50 78 ASN A O 1
ATOM 633 N N . ALA A 1 79 ? -6.242 5.844 19.080 1.00 90.50 79 ALA A N 1
ATOM 634 C CA . ALA A 1 79 ? -5.593 6.644 18.048 1.00 90.50 79 ALA A CA 1
ATOM 635 C C . ALA A 1 79 ? -4.522 7.627 18.577 1.00 90.50 79 ALA A C 1
ATOM 637 O O . ALA A 1 79 ? -3.608 7.987 17.837 1.00 90.50 79 ALA A O 1
ATOM 638 N N . LYS A 1 80 ? -4.569 8.004 19.865 1.00 88.12 80 LYS A N 1
ATOM 639 C CA . LYS A 1 80 ? -3.770 9.106 20.453 1.00 88.12 80 LYS A CA 1
ATOM 640 C C . LYS A 1 80 ? -2.247 8.935 20.429 1.00 88.12 80 LYS A C 1
ATOM 642 O O . LYS A 1 80 ? -1.534 9.932 20.464 1.00 88.12 80 LYS A O 1
ATOM 647 N N . ASP A 1 81 ? -1.747 7.704 20.354 1.00 89.44 81 ASP A N 1
ATOM 648 C CA . ASP A 1 81 ? -0.306 7.403 20.416 1.00 89.44 81 ASP A CA 1
ATOM 649 C C . ASP A 1 81 ? 0.195 6.617 19.194 1.00 89.44 81 ASP A C 1
ATOM 651 O O . ASP A 1 81 ? 1.268 5.998 19.211 1.00 89.44 81 ASP A O 1
ATOM 655 N N . VAL A 1 82 ? -0.578 6.621 18.104 1.00 91.50 82 VAL A N 1
ATOM 656 C CA . VAL A 1 82 ? -0.233 5.872 16.895 1.00 91.50 82 VAL A CA 1
ATOM 657 C C . VAL A 1 82 ? 0.984 6.502 16.226 1.00 91.50 82 VAL A C 1
ATOM 659 O O . VAL A 1 82 ? 0.987 7.670 15.831 1.00 91.50 82 VAL A O 1
ATOM 662 N N . LYS A 1 83 ? 2.037 5.697 16.061 1.00 92.56 83 LYS A N 1
ATOM 663 C CA . LYS A 1 83 ? 3.254 6.097 15.351 1.00 92.56 83 LYS A CA 1
ATOM 664 C C . LYS A 1 83 ? 3.145 5.788 13.867 1.00 92.56 83 LYS A C 1
ATOM 666 O O . LYS A 1 83 ? 2.910 4.652 13.456 1.00 92.56 83 LYS A O 1
ATOM 671 N N . CYS A 1 84 ? 3.416 6.804 13.067 1.00 88.88 84 CYS A N 1
ATOM 672 C CA . CYS A 1 84 ? 3.651 6.683 11.644 1.00 88.88 84 CYS A CA 1
ATOM 673 C C . CYS A 1 84 ? 4.936 5.900 11.349 1.00 88.88 84 CYS A C 1
ATOM 675 O O . CYS A 1 84 ? 5.862 5.839 12.162 1.00 88.88 84 CYS A O 1
ATOM 677 N N . ARG A 1 85 ? 5.035 5.368 10.128 1.00 84.69 85 ARG A N 1
ATOM 678 C CA . ARG A 1 85 ? 6.245 4.749 9.573 1.00 84.69 85 ARG A CA 1
ATOM 679 C C . ARG A 1 85 ? 7.495 5.627 9.697 1.00 84.69 85 ARG A C 1
ATOM 681 O O . ARG A 1 85 ? 8.588 5.097 9.870 1.00 84.69 85 ARG A O 1
ATOM 688 N N . CYS A 1 86 ? 7.356 6.950 9.609 1.00 90.06 86 CYS A N 1
ATOM 689 C CA . CYS A 1 86 ? 8.477 7.885 9.764 1.00 90.06 86 CYS A CA 1
ATOM 690 C C . CYS A 1 86 ? 8.906 8.103 11.227 1.00 90.06 86 CYS A C 1
ATOM 692 O O . CYS A 1 86 ? 9.880 8.806 11.476 1.00 90.06 86 CYS A O 1
ATOM 694 N N . GLY A 1 87 ? 8.180 7.533 12.195 1.00 88.94 87 GLY A N 1
ATOM 695 C CA . GLY A 1 87 ? 8.417 7.692 13.630 1.00 88.94 87 GLY A CA 1
ATOM 696 C C . GLY A 1 87 ? 7.661 8.854 14.281 1.00 88.94 87 GLY A C 1
ATOM 697 O O . GLY A 1 87 ? 7.638 8.932 15.508 1.00 88.94 87 GLY A O 1
ATOM 698 N N . THR A 1 88 ? 7.021 9.730 13.499 1.00 91.69 88 THR A N 1
ATOM 699 C CA . THR A 1 88 ? 6.161 10.814 14.011 1.00 91.69 88 THR A CA 1
ATOM 700 C C . THR A 1 88 ? 4.838 10.249 14.534 1.00 91.69 88 THR A C 1
ATOM 702 O O . THR A 1 88 ? 4.316 9.289 13.973 1.00 91.69 88 THR A O 1
ATOM 705 N N . ILE A 1 89 ? 4.295 10.836 15.598 1.00 92.75 89 ILE A N 1
ATOM 706 C CA . ILE A 1 89 ? 2.959 10.504 16.113 1.00 92.75 89 ILE A CA 1
ATOM 707 C C . ILE A 1 89 ? 1.916 11.253 15.277 1.00 92.75 89 ILE A C 1
ATOM 709 O O . ILE A 1 89 ? 2.122 12.426 14.962 1.00 92.75 89 ILE A O 1
ATOM 713 N N . TYR A 1 90 ? 0.838 10.578 14.883 1.00 91.06 90 TYR A N 1
ATOM 714 C CA . TYR A 1 90 ? -0.284 11.237 14.211 1.00 91.06 90 TYR A CA 1
ATOM 715 C C . TYR A 1 90 ? -0.956 12.237 15.163 1.00 91.06 90 TYR A C 1
ATOM 717 O O . TYR A 1 90 ? -1.211 11.915 16.319 1.00 91.06 90 TYR A O 1
ATOM 725 N N . THR A 1 91 ? -1.211 13.456 14.688 1.00 89.88 91 THR A N 1
ATOM 726 C CA . THR A 1 91 ? -1.935 14.498 15.435 1.00 89.88 91 THR A CA 1
ATOM 727 C C . THR A 1 91 ? -3.397 14.538 15.002 1.00 89.88 91 THR A C 1
ATOM 729 O O . THR A 1 91 ? -3.759 13.910 14.013 1.00 89.88 91 THR A O 1
ATOM 732 N N . ASP A 1 92 ? -4.242 15.262 15.740 1.00 87.62 92 ASP A N 1
ATOM 733 C CA . ASP A 1 92 ? -5.657 15.471 15.383 1.00 87.62 92 ASP A CA 1
ATOM 734 C C . ASP A 1 92 ? -6.467 14.167 15.279 1.00 87.62 92 ASP A C 1
ATOM 736 O O . ASP A 1 92 ? -7.403 14.042 14.490 1.00 87.62 92 ASP A O 1
ATOM 740 N N . THR A 1 93 ? -6.120 13.188 16.116 1.00 88.81 93 THR A N 1
ATOM 741 C CA . THR A 1 93 ? -6.732 11.854 16.149 1.00 88.81 93 THR A CA 1
ATOM 742 C C . THR A 1 93 ? -8.025 11.788 16.972 1.00 88.81 93 THR A C 1
ATOM 744 O O . THR A 1 93 ? -8.468 10.704 17.342 1.00 88.81 93 THR A O 1
ATOM 747 N N . ASP A 1 94 ? -8.612 12.939 17.309 1.00 91.12 94 ASP A N 1
ATOM 748 C CA . ASP A 1 94 ? -9.854 13.049 18.088 1.00 91.12 94 ASP A CA 1
ATOM 749 C C . ASP A 1 94 ? -11.114 13.055 17.193 1.00 91.12 94 ASP A C 1
ATOM 751 O O . ASP A 1 94 ? -12.227 13.280 17.671 1.00 91.12 94 ASP A O 1
ATOM 755 N N . GLN A 1 95 ? -10.953 12.818 15.887 1.00 87.81 95 GLN A N 1
ATOM 756 C CA . GLN A 1 95 ? -12.029 12.771 14.896 1.00 87.81 95 GLN A CA 1
ATOM 757 C C . GLN A 1 95 ? -11.983 11.475 14.079 1.00 87.81 95 GLN A C 1
ATOM 759 O O . GLN A 1 95 ? -10.914 10.944 13.791 1.00 87.81 95 GLN A O 1
ATOM 764 N N . ILE A 1 96 ? -13.164 10.981 13.701 1.00 93.00 96 ILE A N 1
ATOM 765 C CA . ILE A 1 96 ? -13.330 9.837 12.795 1.00 93.00 96 ILE A CA 1
ATOM 766 C C . ILE A 1 96 ? -13.003 10.285 11.368 1.00 93.00 96 ILE A C 1
ATOM 768 O O . ILE A 1 96 ? -13.422 11.368 10.951 1.00 93.00 96 ILE A O 1
ATOM 772 N N . GLY A 1 97 ? -12.318 9.429 10.614 1.00 90.50 97 GLY A N 1
ATOM 773 C CA . GLY A 1 97 ? -11.935 9.674 9.228 1.00 90.50 97 GLY A CA 1
ATOM 774 C C . GLY A 1 97 ? -10.425 9.587 8.986 1.00 90.50 97 GLY A C 1
ATOM 775 O O . GLY A 1 97 ? -9.666 9.164 9.867 1.00 90.50 97 GLY A O 1
ATOM 776 N N . PRO A 1 98 ? -9.970 9.997 7.790 1.00 91.62 98 PRO A N 1
ATOM 777 C CA . PRO A 1 98 ? -8.568 9.924 7.413 1.00 91.62 98 PRO A CA 1
ATOM 778 C C . PRO A 1 98 ? -7.735 10.995 8.125 1.00 91.62 98 PRO A C 1
ATOM 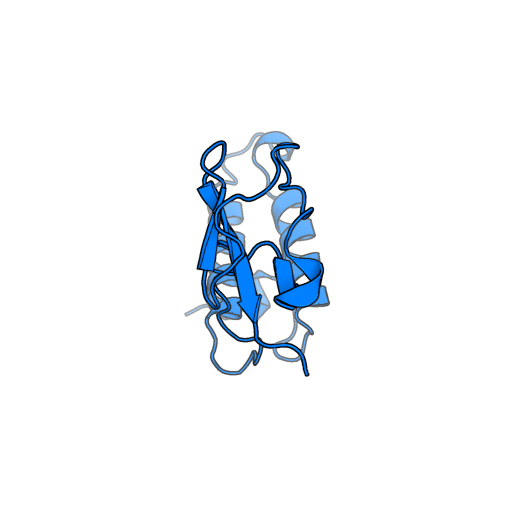780 O O . PRO A 1 98 ? -8.080 12.178 8.124 1.00 91.62 98 PRO A O 1
ATOM 783 N N . VAL A 1 99 ? -6.591 10.590 8.677 1.00 92.88 99 VAL A N 1
ATOM 784 C CA . VAL A 1 99 ? -5.605 11.481 9.302 1.00 92.88 99 VAL A CA 1
ATOM 785 C C . VAL A 1 99 ? -4.253 11.304 8.624 1.00 92.88 99 VAL A C 1
ATOM 787 O O . VAL A 1 99 ? -3.644 10.235 8.680 1.00 92.88 99 VAL A O 1
ATOM 790 N N . GLU A 1 100 ? -3.767 12.365 7.984 1.00 91.25 100 GLU A N 1
ATOM 791 C CA . GLU A 1 100 ? -2.493 12.376 7.265 1.00 91.25 100 GLU A CA 1
ATOM 792 C C . GLU A 1 100 ? -1.307 12.690 8.182 1.00 91.25 100 GLU A C 1
ATOM 794 O O . GLU A 1 100 ? -1.328 13.609 8.999 1.00 91.25 100 GLU A O 1
ATOM 799 N N . CYS A 1 101 ? -0.204 11.963 8.006 1.00 90.75 101 CYS A N 1
ATOM 800 C CA . CYS A 1 101 ? 1.050 12.298 8.660 1.00 90.75 101 CYS A CA 1
ATOM 801 C C . CYS A 1 101 ? 1.671 13.521 7.982 1.00 90.75 101 CYS A C 1
ATOM 803 O O . CYS A 1 101 ? 2.129 13.430 6.843 1.00 90.75 101 CYS A O 1
ATOM 805 N N . MET A 1 102 ? 1.813 14.625 8.715 1.00 88.94 102 MET A N 1
ATOM 806 C CA . MET A 1 102 ? 2.400 15.864 8.183 1.00 88.94 102 MET A CA 1
ATOM 807 C C . MET A 1 102 ? 3.866 15.732 7.726 1.00 88.94 102 MET A C 1
ATOM 809 O O . MET A 1 102 ? 4.358 16.579 6.986 1.00 88.94 102 MET A O 1
ATOM 813 N N . THR A 1 103 ? 4.578 14.683 8.151 1.00 89.69 103 THR A N 1
ATOM 814 C CA . THR A 1 103 ? 5.997 14.471 7.812 1.00 89.69 103 THR A CA 1
ATOM 815 C C . THR A 1 103 ? 6.196 13.692 6.511 1.00 89.69 103 THR A C 1
ATOM 817 O O . THR A 1 103 ? 7.164 13.930 5.794 1.00 89.69 103 THR A O 1
ATOM 820 N N . CYS A 1 104 ? 5.338 12.708 6.222 1.00 87.69 104 CYS A N 1
ATOM 821 C CA . CYS A 1 104 ? 5.556 11.767 5.111 1.00 87.69 104 CYS A CA 1
ATOM 822 C C . CYS A 1 104 ? 4.294 11.422 4.311 1.00 87.69 104 CYS A C 1
ATOM 824 O O . CYS A 1 104 ? 4.319 10.475 3.522 1.00 87.69 104 CYS A O 1
ATOM 826 N N . SER A 1 105 ? 3.199 12.149 4.550 1.00 85.69 105 SER A N 1
ATOM 827 C CA . SER A 1 105 ? 1.923 12.071 3.827 1.00 85.69 105 SER A CA 1
ATOM 828 C C . SER A 1 105 ? 1.254 10.691 3.807 1.00 85.69 105 SER A C 1
ATOM 830 O O . SER A 1 105 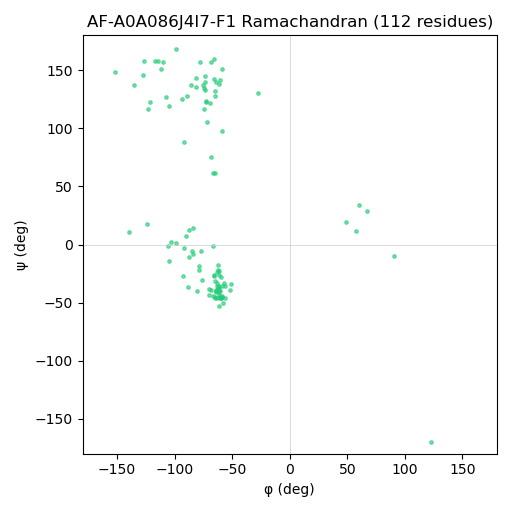? 0.287 10.486 3.086 1.00 85.69 105 SER A O 1
ATOM 832 N N . HIS A 1 106 ? 1.726 9.734 4.613 1.00 86.75 106 HIS A N 1
ATOM 833 C CA . HIS A 1 106 ? 1.001 8.487 4.859 1.00 86.75 106 HIS A CA 1
ATOM 834 C C . HIS A 1 106 ? -0.174 8.773 5.780 1.00 86.75 106 HIS A C 1
ATOM 836 O O . HIS A 1 106 ? 0.018 9.411 6.816 1.00 86.75 106 HIS A O 1
ATOM 842 N N . TYR A 1 107 ? -1.349 8.246 5.466 1.00 90.25 107 TYR A N 1
ATOM 843 C CA . TYR A 1 107 ? -2.549 8.476 6.260 1.00 90.25 107 TYR A CA 1
ATOM 844 C C . TYR A 1 107 ? -3.017 7.209 6.975 1.00 90.25 107 TYR A C 1
ATOM 846 O O . TYR A 1 107 ? -2.761 6.100 6.509 1.00 90.25 107 TYR A O 1
ATOM 854 N N . ILE A 1 108 ? -3.671 7.375 8.119 1.00 92.62 108 ILE A N 1
ATOM 855 C CA . ILE A 1 108 ? -4.412 6.319 8.821 1.00 92.62 108 ILE A CA 1
ATOM 856 C C . ILE A 1 108 ? -5.908 6.613 8.733 1.00 92.62 108 ILE A C 1
ATOM 858 O O . ILE A 1 108 ? -6.289 7.766 8.562 1.00 92.62 108 ILE A O 1
ATOM 862 N N . GLU A 1 109 ? -6.744 5.590 8.871 1.00 94.25 109 GLU A N 1
ATOM 863 C CA . GLU A 1 109 ? -8.198 5.735 8.966 1.00 94.25 109 GLU A CA 1
ATOM 864 C C . GLU A 1 109 ? -8.632 5.524 10.4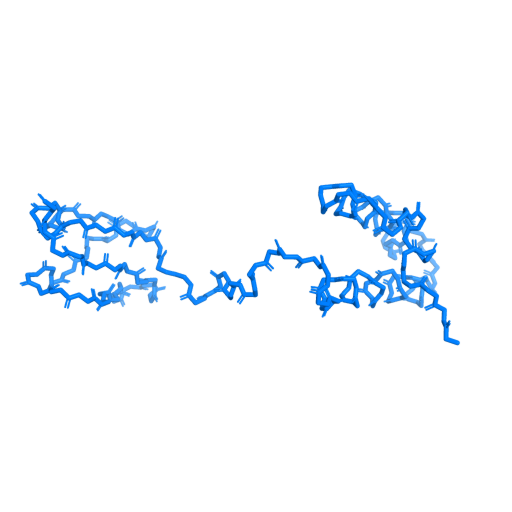19 1.00 94.25 109 GLU A C 1
ATOM 866 O O . GLU A 1 109 ? -8.403 4.450 10.984 1.00 94.25 109 GLU A O 1
ATOM 871 N N . ILE A 1 110 ? -9.247 6.537 11.031 1.00 95.31 110 ILE A N 1
ATOM 872 C CA . ILE A 1 110 ? -9.799 6.438 12.385 1.00 95.31 110 ILE A CA 1
ATOM 873 C C . ILE A 1 110 ? -11.272 6.063 12.298 1.00 95.31 110 ILE A C 1
ATOM 875 O O . ILE A 1 110 ? -12.057 6.760 11.660 1.00 95.31 110 ILE A O 1
ATOM 879 N N . ILE A 1 111 ? -11.657 4.989 12.979 1.00 94.00 111 ILE A N 1
ATOM 880 C CA . ILE A 1 111 ? -13.027 4.472 13.015 1.00 94.00 111 ILE A CA 1
ATOM 881 C C . ILE A 1 111 ? -13.628 4.594 14.426 1.00 94.00 111 ILE A C 1
ATOM 883 O O . ILE A 1 111 ? -12.879 4.698 15.401 1.00 94.00 111 ILE A O 1
ATOM 887 N N . PRO A 1 112 ? -14.968 4.598 14.570 1.00 94.50 112 PRO A N 1
ATOM 888 C CA . PRO A 1 112 ? -15.605 4.510 15.883 1.00 94.50 112 PRO A CA 1
ATOM 889 C C . PRO A 1 112 ? -15.199 3.227 16.619 1.00 94.50 112 PRO A C 1
ATOM 891 O O . PRO A 1 112 ? -14.954 2.207 15.972 1.00 94.50 112 PRO A O 1
ATOM 894 N N . ASP A 1 113 ? -15.190 3.268 17.952 1.00 90.75 113 ASP A N 1
ATOM 895 C CA . ASP A 1 113 ? -15.044 2.063 18.776 1.00 90.75 113 ASP A CA 1
ATOM 896 C C . ASP A 1 113 ? -16.227 1.107 18.513 1.00 90.75 113 ASP A C 1
ATOM 898 O O . ASP A 1 113 ? -17.371 1.560 18.367 1.00 90.75 113 ASP A O 1
ATOM 902 N N . ALA A 1 114 ? -15.946 -0.196 18.410 1.00 80.94 114 ALA A N 1
ATOM 903 C CA . ALA A 1 114 ? -16.942 -1.237 18.128 1.00 80.94 114 ALA A CA 1
ATOM 904 C C . ALA A 1 114 ? -17.767 -1.670 19.354 1.00 80.94 114 ALA A C 1
ATOM 906 O O . ALA A 1 114 ? -17.230 -1.679 20.486 1.00 80.94 114 ALA A O 1
#

Mean predicted aligned error: 14.67 Å

Foldseek 3Di:
DDQLCVLLVHDLPDDPVVSVVSLVVQCVVQPCVVVVDPSVVSNVSSVVSSVVSVPPPVPPDPPPPPVPDAPEEEELVPQQQDADPVRDRFPPSNDAAWTADPPPRHIYGYDHDD

Solvent-accessible surface area (backbone atoms only — not comparable to full-atom values): 6952 Å² total; per-residue (Å²): 135,83,60,38,39,64,70,50,74,47,58,92,83,53,49,70,70,54,52,52,50,37,46,54,54,49,45,63,68,34,32,49,92,76,59,80,47,92,32,58,69,56,35,49,50,47,52,52,20,53,53,53,55,70,70,36,88,84,55,88,63,77,91,66,56,73,88,75,52,58,79,42,78,39,37,45,90,67,29,75,76,40,64,43,97,89,67,51,65,46,67,83,41,90,52,74,42,80,43,64,29,93,88,76,70,55,31,32,33,29,38,75,73,132